Protein AF-A0A524PFB7-F1 (afdb_monomer)

Structure (mmCIF, N/CA/C/O backbone):
data_AF-A0A524PFB7-F1
#
_entry.id   AF-A0A524PFB7-F1
#
loop_
_atom_site.group_PDB
_atom_site.id
_atom_site.type_symbol
_atom_site.label_atom_id
_atom_site.label_alt_id
_atom_site.label_comp_id
_atom_site.label_asym_id
_atom_site.label_entity_id
_atom_site.label_seq_id
_atom_site.pdbx_PDB_ins_code
_atom_site.Cartn_x
_atom_site.Cartn_y
_atom_site.Cartn_z
_atom_site.occupancy
_atom_site.B_iso_or_equiv
_atom_site.auth_seq_id
_atom_site.auth_comp_id
_atom_site.auth_asym_id
_atom_site.auth_atom_id
_atom_site.pdbx_PDB_model_num
ATOM 1 N N . MET A 1 1 ? 23.281 12.088 -17.565 1.00 63.12 1 MET A N 1
ATOM 2 C CA . MET A 1 1 ? 21.825 12.000 -17.781 1.00 63.12 1 MET A CA 1
ATOM 3 C C . MET A 1 1 ? 21.589 10.644 -18.415 1.00 63.12 1 MET A C 1
ATOM 5 O O . MET A 1 1 ? 22.369 10.310 -19.300 1.00 63.12 1 MET A O 1
ATOM 9 N N . LEU A 1 2 ? 20.655 9.833 -17.912 1.00 71.44 2 LEU A N 1
ATOM 10 C CA . LEU A 1 2 ? 20.223 8.659 -18.680 1.00 71.44 2 LEU A CA 1
ATOM 11 C C . LEU A 1 2 ? 19.636 9.182 -19.992 1.00 71.44 2 LEU A C 1
ATOM 13 O O . LEU A 1 2 ? 19.012 10.243 -19.974 1.00 71.44 2 LEU A O 1
ATOM 17 N N . ASP A 1 3 ? 19.908 8.507 -21.103 1.00 89.25 3 ASP A N 1
ATOM 18 C CA . ASP A 1 3 ? 19.241 8.854 -22.350 1.00 89.25 3 ASP A CA 1
ATOM 19 C C . ASP A 1 3 ? 17.746 8.485 -22.239 1.00 89.25 3 ASP A C 1
ATOM 21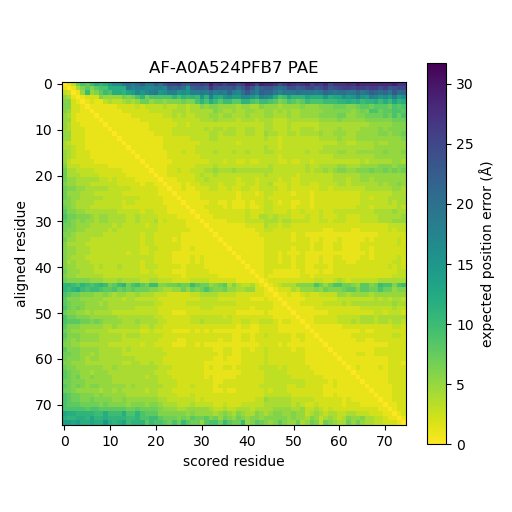 O O . ASP A 1 3 ? 17.381 7.552 -21.509 1.00 89.25 3 ASP A O 1
ATOM 25 N N . ASP A 1 4 ? 16.883 9.270 -22.881 1.00 89.81 4 ASP A N 1
ATOM 26 C CA . ASP A 1 4 ? 15.431 9.114 -22.757 1.00 89.81 4 ASP A CA 1
ATOM 27 C C . ASP A 1 4 ? 14.948 7.765 -23.327 1.00 89.81 4 ASP A C 1
ATOM 29 O O . ASP A 1 4 ? 14.034 7.157 -22.758 1.00 89.81 4 ASP A O 1
ATOM 33 N N . ASP A 1 5 ? 15.62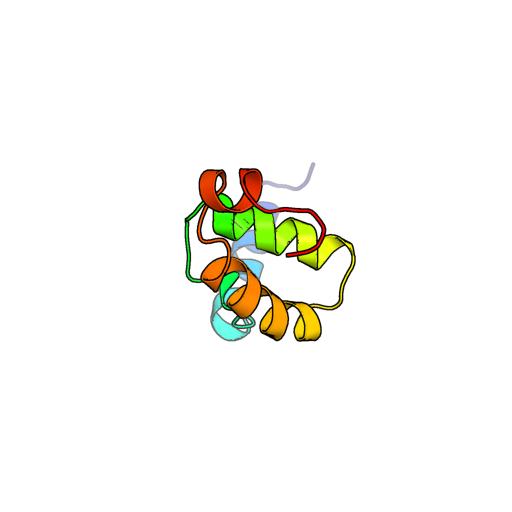3 7.239 -24.356 1.00 92.88 5 ASP A N 1
ATOM 34 C CA . ASP A 1 5 ? 15.323 5.939 -24.966 1.00 92.88 5 ASP A CA 1
ATOM 35 C C . ASP A 1 5 ? 15.661 4.794 -23.996 1.00 92.88 5 ASP A C 1
ATOM 37 O O . ASP A 1 5 ? 14.881 3.853 -23.826 1.00 92.88 5 ASP A O 1
ATOM 41 N N . ALA A 1 6 ? 16.785 4.883 -23.280 1.00 95.00 6 ALA A N 1
ATOM 42 C CA . ALA A 1 6 ? 17.155 3.923 -22.244 1.00 95.00 6 ALA A CA 1
ATOM 43 C C . ALA A 1 6 ? 16.174 3.945 -21.064 1.00 95.00 6 ALA A C 1
ATOM 45 O O . ALA A 1 6 ? 15.846 2.886 -20.518 1.00 95.00 6 ALA A O 1
ATOM 46 N N . ALA A 1 7 ? 15.681 5.122 -20.666 1.00 95.88 7 ALA A N 1
ATOM 47 C CA . ALA A 1 7 ? 14.680 5.238 -19.606 1.00 95.88 7 ALA A CA 1
ATOM 48 C C . ALA A 1 7 ? 13.318 4.656 -20.030 1.00 95.88 7 ALA A C 1
ATOM 50 O O . ALA A 1 7 ? 12.642 4.002 -19.228 1.00 95.88 7 ALA A O 1
ATOM 51 N N . GLU A 1 8 ? 12.902 4.867 -21.280 1.00 96.62 8 GLU A N 1
ATOM 52 C CA . GLU A 1 8 ? 11.687 4.269 -21.835 1.00 96.62 8 GLU A CA 1
ATOM 53 C C . GLU A 1 8 ? 11.799 2.746 -21.955 1.00 96.62 8 GLU A C 1
ATOM 55 O O . GLU A 1 8 ? 10.930 2.028 -21.449 1.00 96.62 8 GLU A O 1
ATOM 60 N N . TYR A 1 9 ? 12.911 2.250 -22.499 1.00 96.94 9 TYR A N 1
ATOM 61 C CA . TYR A 1 9 ? 13.201 0.821 -22.569 1.00 96.94 9 TYR A CA 1
ATOM 62 C C . TYR A 1 9 ? 13.156 0.164 -21.183 1.00 96.94 9 TYR A C 1
ATOM 64 O O . TYR A 1 9 ? 12.482 -0.852 -20.988 1.00 96.94 9 TYR A O 1
ATOM 72 N N . PHE A 1 10 ? 13.815 0.765 -20.186 1.00 96.88 10 PHE A N 1
ATOM 73 C CA . PHE A 1 10 ? 13.841 0.223 -18.829 1.00 96.88 10 PHE A CA 1
ATOM 74 C C . PHE A 1 10 ? 12.447 0.169 -18.191 1.00 96.88 10 PHE A C 1
ATOM 76 O O . PHE A 1 10 ? 12.093 -0.848 -17.589 1.00 96.88 10 PHE A O 1
ATOM 83 N N . ARG A 1 11 ? 11.622 1.215 -18.355 1.00 97.25 11 ARG A N 1
ATOM 84 C CA . ARG A 1 11 ? 10.225 1.201 -17.881 1.00 97.25 11 ARG A CA 1
ATOM 85 C C . ARG A 1 11 ? 9.433 0.054 -18.505 1.00 97.25 11 ARG A C 1
ATOM 87 O O . ARG A 1 11 ? 8.745 -0.658 -17.775 1.00 97.25 11 ARG A O 1
ATOM 94 N N . GLY A 1 12 ? 9.582 -0.168 -19.813 1.00 98.12 12 GLY A N 1
ATOM 95 C CA . GLY A 1 12 ? 8.948 -1.287 -20.514 1.00 98.12 12 GLY A CA 1
ATOM 96 C C . GLY A 1 12 ? 9.331 -2.647 -19.922 1.00 98.12 12 GLY A C 1
ATOM 97 O O . GLY A 1 12 ? 8.458 -3.462 -19.623 1.00 98.12 12 GLY A O 1
ATOM 98 N N . VAL A 1 13 ? 10.625 -2.865 -19.662 1.00 98.19 13 VAL A N 1
ATOM 99 C CA . VAL A 1 13 ? 11.129 -4.097 -19.028 1.00 98.19 13 VAL A CA 1
ATOM 100 C C . VAL A 1 13 ? 10.548 -4.291 -17.624 1.00 98.19 13 VAL A C 1
ATOM 102 O O . VAL A 1 13 ? 10.113 -5.392 -17.280 1.00 98.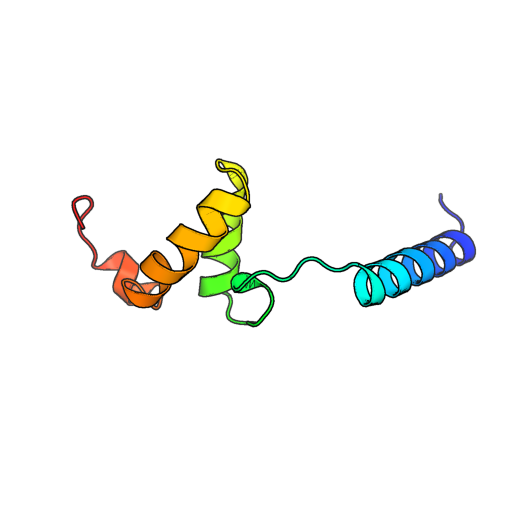19 13 VAL A O 1
ATOM 105 N N . VAL A 1 14 ? 10.512 -3.233 -16.806 1.00 98.19 14 VAL A N 1
ATOM 106 C CA . VAL A 1 14 ? 9.970 -3.297 -15.440 1.00 98.19 14 VAL A CA 1
ATOM 107 C C . VAL A 1 14 ? 8.476 -3.624 -15.449 1.00 98.19 14 VAL A C 1
ATOM 109 O O . VAL A 1 14 ? 8.049 -4.485 -14.677 1.00 98.19 14 VAL A O 1
ATOM 112 N N . TYR A 1 15 ? 7.689 -2.989 -16.323 1.00 98.25 15 TYR A N 1
ATOM 113 C CA . TYR A 1 15 ? 6.249 -3.244 -16.422 1.00 98.25 15 TYR A CA 1
ATOM 114 C C . TYR A 1 15 ? 5.937 -4.656 -16.917 1.00 98.25 15 TYR A C 1
ATOM 116 O O . TYR A 1 15 ? 5.155 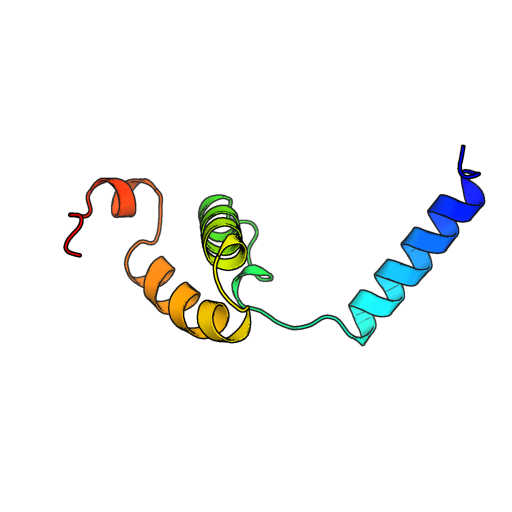-5.349 -16.269 1.00 98.25 15 TYR A O 1
ATOM 124 N N . ALA A 1 16 ? 6.608 -5.128 -17.972 1.00 98.31 16 ALA A N 1
ATOM 125 C CA . ALA A 1 16 ? 6.427 -6.493 -18.469 1.00 98.31 16 ALA A CA 1
ATOM 126 C C . ALA A 1 16 ? 6.781 -7.546 -17.401 1.00 98.31 16 ALA A C 1
ATOM 128 O O . ALA A 1 16 ? 6.090 -8.551 -17.237 1.00 98.31 16 ALA A O 1
ATOM 129 N N . ASN A 1 17 ? 7.839 -7.306 -16.620 1.00 98.38 17 ASN A N 1
ATOM 130 C CA . ASN A 1 17 ? 8.194 -8.187 -15.512 1.00 98.38 17 ASN A CA 1
ATOM 131 C C . ASN A 1 17 ? 7.163 -8.142 -14.369 1.00 98.38 17 ASN A C 1
ATOM 133 O O . ASN A 1 17 ? 6.854 -9.182 -13.789 1.00 98.38 17 ASN A O 1
ATOM 137 N N . TYR A 1 18 ? 6.630 -6.963 -14.032 1.00 97.38 18 TYR A N 1
ATOM 138 C CA . TYR A 1 18 ? 5.593 -6.835 -13.006 1.00 97.38 18 TYR A CA 1
ATOM 139 C C . TYR A 1 18 ? 4.298 -7.547 -13.408 1.00 97.38 18 TYR A C 1
ATOM 141 O O . TYR A 1 18 ? 3.696 -8.211 -12.573 1.00 97.38 18 TYR A O 1
ATOM 149 N N . GLU A 1 19 ? 3.906 -7.474 -14.678 1.00 96.88 19 GLU A N 1
ATOM 150 C CA . GLU A 1 19 ? 2.741 -8.194 -15.198 1.00 96.88 19 GLU A CA 1
ATOM 151 C C . GLU A 1 19 ? 2.892 -9.717 -15.041 1.00 96.88 19 GLU A C 1
ATOM 153 O O . GLU A 1 19 ? 1.962 -10.397 -14.616 1.00 96.88 19 GLU A O 1
ATOM 158 N N . GLN A 1 20 ? 4.085 -10.259 -15.305 1.00 97.31 20 GLN A N 1
ATOM 159 C CA . GLN A 1 20 ? 4.334 -11.705 -15.243 1.00 97.31 20 GLN A CA 1
ATOM 160 C C . GLN A 1 20 ? 4.626 -12.236 -13.833 1.00 97.31 20 GLN A C 1
ATOM 162 O O . GLN A 1 20 ? 4.381 -13.408 -13.549 1.00 97.31 20 GLN A O 1
ATOM 167 N N . ARG A 1 21 ? 5.241 -11.420 -12.967 1.00 97.44 21 ARG A N 1
ATOM 168 C CA . ARG A 1 21 ? 5.820 -11.863 -11.680 1.00 97.44 21 ARG A CA 1
ATOM 169 C C . ARG A 1 21 ? 5.396 -11.014 -10.486 1.00 97.44 21 ARG A C 1
ATOM 171 O O . ARG A 1 21 ? 5.968 -11.142 -9.399 1.00 97.44 21 ARG A O 1
ATOM 178 N N . GLY A 1 22 ? 4.439 -10.113 -10.677 1.00 95.12 22 GLY A N 1
ATOM 179 C CA . GLY A 1 22 ? 3.910 -9.252 -9.632 1.00 95.12 22 GLY A CA 1
ATOM 180 C C . GLY A 1 22 ? 3.402 -10.078 -8.457 1.00 95.12 22 GLY A C 1
ATOM 181 O O . GLY A 1 22 ? 2.618 -11.007 -8.617 1.00 95.12 22 GLY A O 1
ATOM 182 N N . ARG A 1 23 ? 3.871 -9.748 -7.251 1.00 94.81 23 ARG A N 1
ATOM 183 C CA . ARG A 1 23 ? 3.339 -10.352 -6.027 1.00 94.81 23 ARG A CA 1
ATOM 184 C C . ARG A 1 23 ? 1.961 -9.785 -5.729 1.00 94.81 23 ARG A C 1
ATOM 186 O O . ARG A 1 23 ? 1.767 -8.571 -5.818 1.00 94.81 23 ARG A O 1
ATOM 193 N N . ASP A 1 24 ? 1.055 -10.654 -5.327 1.00 94.31 24 ASP A N 1
ATOM 194 C CA . ASP A 1 24 ? -0.299 -10.258 -5.001 1.00 94.31 24 ASP A CA 1
ATOM 195 C C . ASP A 1 24 ? -0.440 -9.921 -3.508 1.00 94.31 24 ASP A C 1
ATOM 197 O O . ASP A 1 24 ? -0.034 -10.710 -2.654 1.00 94.31 24 ASP A O 1
ATOM 201 N N . PHE A 1 25 ? -0.966 -8.735 -3.193 1.00 95.94 25 PHE A N 1
ATOM 202 C CA . PHE A 1 25 ? -1.181 -8.266 -1.820 1.00 95.94 25 PHE A CA 1
ATOM 203 C C . PHE A 1 25 ? -2.476 -7.451 -1.729 1.00 95.94 25 PHE A C 1
ATOM 205 O O . PHE A 1 25 ? -2.764 -6.684 -2.647 1.00 95.94 25 PHE A O 1
ATOM 212 N N . PRO A 1 26 ? -3.220 -7.525 -0.610 1.00 94.50 26 PRO A N 1
ATOM 213 C CA . PRO A 1 26 ? -4.552 -6.923 -0.504 1.00 94.50 26 PRO A CA 1
ATOM 214 C C . PRO A 1 26 ? -4.559 -5.403 -0.733 1.00 94.50 26 PRO A C 1
ATOM 216 O O . PRO A 1 26 ? -5.437 -4.886 -1.416 1.00 94.50 26 PRO A O 1
ATOM 219 N N . TRP A 1 27 ? -3.540 -4.681 -0.260 1.00 95.81 27 TRP A N 1
ATOM 220 C CA . TRP A 1 27 ? -3.409 -3.232 -0.470 1.00 95.81 27 TRP A CA 1
ATOM 221 C C . TRP A 1 27 ? -3.077 -2.819 -1.914 1.00 95.81 27 TRP A C 1
ATOM 223 O O . TRP A 1 27 ? -3.084 -1.632 -2.216 1.00 95.81 27 TRP A O 1
ATOM 233 N N . ARG A 1 28 ? -2.795 -3.762 -2.827 1.00 95.88 28 ARG A N 1
ATOM 234 C CA . ARG A 1 28 ? -2.617 -3.472 -4.264 1.00 95.88 28 ARG A CA 1
ATOM 235 C C . ARG A 1 28 ? -3.934 -3.442 -5.041 1.00 95.88 28 ARG A C 1
ATOM 237 O O . ARG A 1 28 ? -3.940 -2.987 -6.179 1.00 95.88 28 ARG A O 1
ATOM 244 N N . HIS A 1 29 ? -5.033 -3.891 -4.432 1.00 95.38 29 HIS A N 1
ATOM 245 C CA . HIS A 1 29 ? -6.362 -3.976 -5.056 1.00 95.38 29 HIS A CA 1
ATOM 246 C C . HIS A 1 29 ? -7.285 -2.817 -4.684 1.00 95.38 29 HIS A C 1
ATOM 248 O O . HIS A 1 29 ? -8.505 -2.929 -4.770 1.00 95.38 29 HIS A O 1
ATOM 254 N N . THR A 1 30 ? -6.721 -1.699 -4.239 1.00 95.25 30 THR A N 1
ATOM 255 C CA . THR A 1 30 ? -7.480 -0.516 -3.835 1.00 95.25 30 THR A CA 1
ATOM 256 C C . THR A 1 30 ? -6.768 0.752 -4.278 1.00 95.25 30 THR A C 1
ATOM 258 O O . THR A 1 30 ? -5.543 0.801 -4.361 1.00 95.25 30 THR A O 1
ATOM 261 N N . THR A 1 31 ? -7.551 1.787 -4.566 1.00 96.56 31 THR A N 1
ATOM 262 C CA . THR A 1 31 ? -7.070 3.151 -4.818 1.00 96.56 31 THR A CA 1
ATOM 263 C C . THR A 1 31 ? -7.432 4.097 -3.673 1.00 96.56 31 THR A C 1
ATOM 265 O O . THR A 1 31 ? -7.301 5.311 -3.817 1.00 96.56 31 THR A O 1
ATOM 268 N N . ASP A 1 32 ? -7.934 3.567 -2.553 1.00 97.50 32 ASP A N 1
ATOM 269 C CA . ASP A 1 32 ? -8.283 4.362 -1.381 1.00 97.50 32 ASP A CA 1
ATOM 270 C C . ASP A 1 32 ? -6.999 4.905 -0.707 1.00 97.50 32 ASP A C 1
ATOM 272 O O . ASP A 1 32 ? -6.119 4.118 -0.317 1.00 97.50 32 ASP A O 1
ATOM 276 N N . PRO A 1 33 ? -6.862 6.239 -0.548 1.00 97.75 33 PRO A N 1
ATOM 277 C CA . PRO A 1 33 ? -5.707 6.849 0.107 1.00 97.75 33 PRO A CA 1
ATOM 278 C C . PRO A 1 33 ? -5.493 6.391 1.556 1.00 97.75 33 PRO A C 1
ATOM 280 O O . PRO A 1 33 ? -4.345 6.272 1.983 1.00 97.75 33 PRO A O 1
ATOM 283 N N . TYR A 1 34 ? -6.562 6.116 2.312 1.00 97.94 34 TYR A N 1
ATOM 284 C CA . TYR A 1 34 ? -6.475 5.599 3.680 1.00 97.94 34 TYR A CA 1
ATOM 285 C C . TYR A 1 34 ? -5.824 4.217 3.690 1.00 97.94 34 TYR A C 1
ATOM 287 O O . TYR A 1 34 ? -4.827 3.994 4.377 1.00 97.94 34 TYR A O 1
ATOM 295 N N . HIS A 1 35 ? -6.340 3.312 2.860 1.00 97.81 35 HIS A N 1
ATOM 296 C CA . HIS A 1 35 ? -5.819 1.956 2.733 1.00 97.81 35 HIS A CA 1
ATOM 297 C C . HIS A 1 35 ? -4.356 1.942 2.278 1.00 97.81 35 HIS A C 1
ATOM 299 O O . HIS A 1 35 ? -3.561 1.174 2.821 1.00 97.81 35 HIS A O 1
ATOM 305 N N . THR A 1 36 ? -4.004 2.809 1.322 1.00 97.06 36 THR A N 1
ATOM 306 C CA . THR A 1 36 ? -2.627 2.963 0.829 1.00 97.06 36 THR A CA 1
ATOM 307 C C . THR A 1 36 ? -1.706 3.445 1.950 1.00 97.06 36 THR A C 1
ATOM 309 O O . THR A 1 36 ? -0.663 2.847 2.205 1.00 97.06 36 THR A O 1
ATOM 312 N N . LEU A 1 37 ? -2.108 4.487 2.685 1.00 97.62 37 LEU A N 1
ATOM 313 C CA . LEU A 1 37 ? -1.309 5.028 3.783 1.00 97.62 37 LEU A CA 1
ATOM 314 C C . LEU A 1 37 ? -1.088 3.997 4.897 1.00 97.62 37 LEU A C 1
ATOM 316 O O . LEU A 1 37 ? 0.035 3.850 5.380 1.00 97.62 37 LEU A O 1
ATOM 320 N N . VAL A 1 38 ? -2.138 3.272 5.293 1.00 97.19 38 VAL A N 1
ATOM 321 C CA . VAL A 1 38 ? -2.045 2.226 6.321 1.00 97.19 38 VAL A CA 1
ATOM 322 C C . VAL A 1 38 ? -1.064 1.136 5.894 1.00 97.19 38 VAL A C 1
ATOM 324 O O . VAL A 1 38 ? -0.201 0.758 6.690 1.00 97.19 38 VAL A O 1
ATOM 327 N N . SER A 1 39 ? -1.136 0.659 4.643 1.00 97.12 39 SER A N 1
ATOM 328 C CA . SER A 1 39 ? -0.193 -0.356 4.167 1.00 97.12 39 SER A CA 1
ATOM 329 C C . SER A 1 39 ? 1.250 0.140 4.182 1.00 97.12 39 SER A C 1
ATOM 331 O O . SER A 1 39 ? 2.126 -0.577 4.660 1.00 97.12 39 SER A O 1
ATOM 333 N N . GLU A 1 40 ? 1.502 1.374 3.739 1.00 97.12 40 GLU A N 1
ATOM 334 C CA . GLU A 1 40 ? 2.854 1.943 3.724 1.00 97.12 40 GLU A CA 1
ATOM 335 C C . GLU A 1 40 ? 3.420 2.093 5.143 1.00 97.12 40 GLU A C 1
ATOM 337 O O . GLU A 1 40 ? 4.551 1.682 5.405 1.00 97.12 40 GLU A O 1
ATOM 342 N N . MET A 1 41 ? 2.621 2.596 6.092 1.00 96.81 41 MET A N 1
ATOM 343 C CA . MET A 1 41 ? 3.042 2.743 7.492 1.00 96.81 41 MET A CA 1
ATOM 344 C C . MET A 1 41 ? 3.403 1.397 8.134 1.00 96.81 41 MET A C 1
ATOM 346 O O . MET A 1 41 ? 4.412 1.294 8.833 1.00 96.81 41 MET A O 1
ATOM 350 N N . MET A 1 42 ? 2.628 0.341 7.869 1.00 96.44 42 MET A N 1
ATOM 351 C CA . MET A 1 42 ? 2.935 -1.001 8.377 1.00 96.44 42 MET A CA 1
ATOM 352 C C . MET A 1 42 ? 4.196 -1.600 7.733 1.00 96.44 42 MET A C 1
ATOM 354 O O . MET A 1 42 ? 4.996 -2.250 8.416 1.00 96.44 42 MET A O 1
ATOM 358 N N . LEU A 1 43 ? 4.390 -1.383 6.427 1.00 97.44 43 LEU A N 1
ATOM 359 C CA . LEU A 1 43 ? 5.507 -1.940 5.655 1.00 97.44 43 LEU A CA 1
ATOM 360 C C 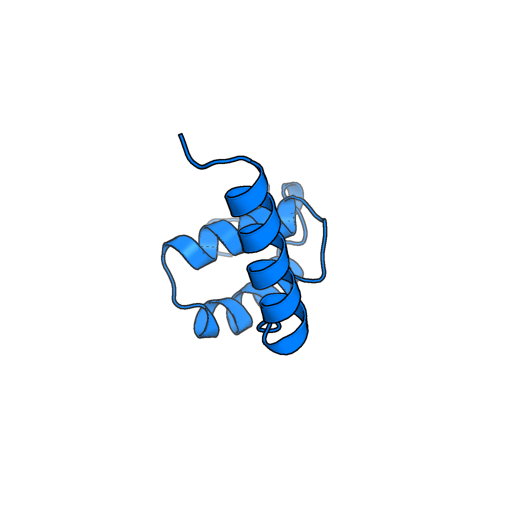. LEU A 1 43 ? 6.861 -1.296 5.981 1.00 97.44 43 LEU A C 1
ATOM 362 O O . LEU A 1 43 ? 7.890 -1.935 5.766 1.00 97.44 43 LEU A O 1
ATOM 366 N N . GLN A 1 44 ? 6.888 -0.083 6.541 1.00 97.06 44 GLN A N 1
ATOM 367 C CA . GLN A 1 44 ? 8.134 0.574 6.957 1.00 97.06 44 GLN A CA 1
ATOM 368 C C . GLN A 1 44 ? 8.864 -0.166 8.090 1.00 97.06 44 GLN A C 1
ATOM 370 O O . GLN A 1 44 ? 10.093 -0.156 8.131 1.00 97.06 44 GLN A O 1
ATOM 375 N N . GLN A 1 45 ? 8.131 -0.803 9.012 1.00 88.06 45 GLN A N 1
ATOM 376 C CA . GLN A 1 45 ? 8.711 -1.412 10.221 1.00 88.06 45 GLN A CA 1
ATOM 377 C C . GLN A 1 45 ? 8.624 -2.946 10.244 1.00 88.06 45 GLN A C 1
ATOM 379 O O . GLN A 1 45 ? 9.278 -3.587 11.067 1.00 88.06 45 GLN A O 1
ATOM 384 N N . THR A 1 46 ? 7.819 -3.557 9.365 1.00 93.62 46 THR A N 1
ATOM 385 C CA . THR A 1 46 ? 7.463 -4.981 9.456 1.00 93.62 46 THR A CA 1
ATOM 386 C C . THR A 1 46 ? 7.592 -5.713 8.118 1.00 93.62 46 THR A C 1
ATOM 388 O O . THR A 1 46 ? 7.366 -5.162 7.046 1.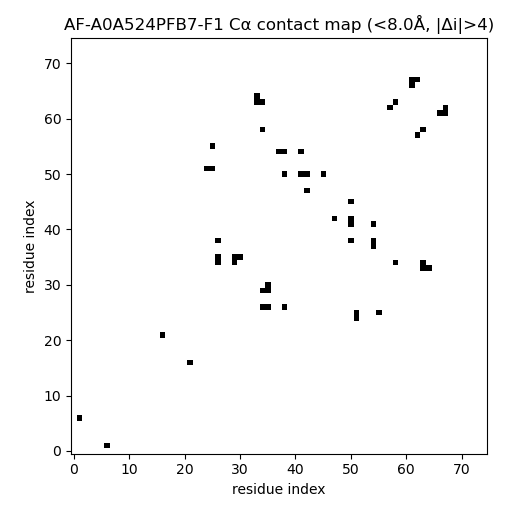00 93.62 46 THR A O 1
ATOM 391 N N . GLN A 1 47 ? 7.919 -7.009 8.174 1.00 94.81 47 GLN A N 1
ATOM 392 C CA . GLN A 1 47 ? 7.986 -7.878 6.995 1.00 94.81 47 GLN A CA 1
ATOM 393 C C . GLN A 1 47 ? 6.621 -8.031 6.307 1.00 94.81 47 GLN A C 1
ATOM 395 O O . GLN A 1 47 ? 5.602 -8.249 6.964 1.00 94.81 47 GLN A O 1
ATOM 400 N N . THR A 1 48 ? 6.622 -8.036 4.972 1.00 95.44 48 THR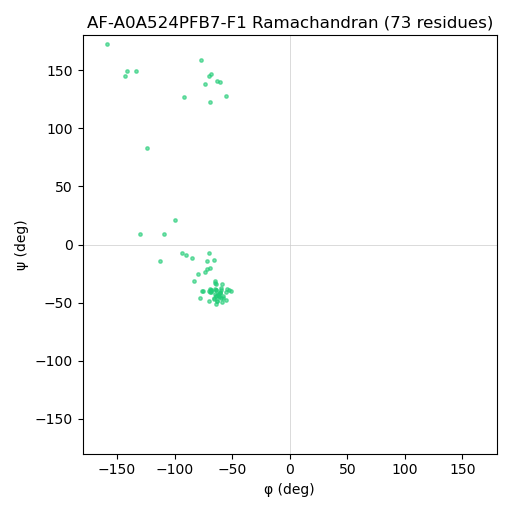 A N 1
ATOM 401 C CA . THR A 1 48 ? 5.411 -8.065 4.133 1.00 95.44 48 THR A CA 1
ATOM 402 C C . THR A 1 48 ? 4.443 -9.203 4.468 1.00 95.44 48 THR A C 1
ATOM 404 O O . THR A 1 48 ? 3.238 -8.987 4.488 1.00 95.44 48 THR A O 1
ATOM 407 N N . SER A 1 49 ? 4.945 -10.404 4.777 1.00 93.69 49 SER A N 1
ATOM 408 C CA . SER A 1 49 ? 4.106 -11.562 5.125 1.00 93.69 49 SER A CA 1
ATOM 409 C C . SER A 1 49 ? 3.314 -11.368 6.419 1.00 93.69 49 SER A C 1
ATOM 411 O O . SER A 1 49 ? 2.192 -11.849 6.532 1.00 93.69 49 SER A O 1
ATOM 413 N N . ARG A 1 50 ? 3.868 -10.637 7.393 1.00 94.38 50 ARG A N 1
ATOM 414 C CA . ARG A 1 50 ? 3.160 -10.296 8.635 1.00 94.38 50 ARG A CA 1
ATOM 415 C C . ARG A 1 50 ? 2.125 -9.201 8.391 1.00 94.38 50 ARG A C 1
ATOM 417 O O . ARG A 1 50 ? 1.021 -9.289 8.923 1.00 94.38 50 ARG A O 1
ATOM 424 N N . VAL A 1 51 ? 2.468 -8.213 7.562 1.00 96.44 51 VAL A N 1
ATOM 425 C CA . VAL A 1 51 ? 1.545 -7.136 7.177 1.00 96.44 51 VAL A CA 1
ATOM 426 C C . VAL A 1 51 ? 0.353 -7.689 6.398 1.00 96.44 51 VAL A C 1
ATOM 428 O O . VAL A 1 51 ? -0.763 -7.281 6.680 1.00 96.44 51 VAL A O 1
ATOM 431 N N . ALA A 1 52 ? 0.547 -8.668 5.506 1.00 92.94 52 ALA A N 1
ATOM 432 C CA . ALA A 1 52 ? -0.542 -9.315 4.760 1.00 92.94 52 ALA A CA 1
ATOM 433 C C . ALA A 1 52 ? -1.683 -9.805 5.668 1.00 92.94 52 ALA A C 1
ATOM 435 O O . ALA A 1 52 ? -2.845 -9.596 5.341 1.00 92.94 52 ALA A O 1
ATOM 436 N N . ASN A 1 53 ? -1.348 -10.368 6.833 1.00 91.56 53 ASN A N 1
ATOM 437 C CA . ASN A 1 53 ? -2.343 -10.835 7.798 1.00 91.56 53 ASN A CA 1
ATOM 438 C C . ASN A 1 53 ? -2.957 -9.679 8.608 1.00 91.56 53 ASN A C 1
ATOM 440 O O . ASN A 1 53 ? -4.169 -9.614 8.775 1.00 91.56 53 ASN A O 1
ATOM 444 N N . LYS A 1 54 ? -2.129 -8.754 9.118 1.00 95.75 54 LYS A N 1
ATOM 445 C CA . LYS A 1 54 ? -2.590 -7.693 10.035 1.00 95.75 54 LYS A CA 1
ATOM 446 C C . LYS A 1 54 ? -3.262 -6.509 9.362 1.00 95.75 54 LYS A C 1
ATOM 448 O O . LYS A 1 54 ? -4.089 -5.856 9.987 1.00 95.75 54 LYS A O 1
ATOM 453 N N . TYR A 1 55 ? -2.942 -6.256 8.102 1.00 96.94 55 TYR A N 1
ATOM 454 C CA . TYR A 1 55 ? -3.563 -5.201 7.321 1.00 96.94 55 TYR A CA 1
ATOM 455 C C . TYR A 1 55 ? -5.076 -5.393 7.228 1.00 96.94 55 TYR A C 1
ATOM 457 O O . TYR A 1 55 ? -5.815 -4.459 7.517 1.00 96.94 55 TYR A O 1
ATOM 465 N N . GLN A 1 56 ? -5.526 -6.602 6.873 1.00 94.88 56 GLN A N 1
ATOM 466 C CA . GLN A 1 56 ? -6.947 -6.874 6.684 1.00 94.88 56 GLN A CA 1
ATOM 467 C C . GLN A 1 56 ? -7.730 -6.690 7.992 1.00 94.88 56 GLN A C 1
ATOM 469 O O . GLN A 1 56 ? -8.697 -5.936 8.011 1.00 94.88 56 GLN A O 1
ATOM 474 N N . GLU A 1 57 ? -7.250 -7.271 9.097 1.00 96.19 57 GLU A N 1
ATOM 475 C CA . GLU A 1 57 ? -7.849 -7.079 10.428 1.00 96.19 57 GLU A CA 1
ATOM 476 C C . GLU A 1 57 ? -7.940 -5.587 10.809 1.00 96.19 57 GLU A C 1
ATOM 478 O O . GLU A 1 57 ? -8.933 -5.136 11.381 1.00 96.19 57 GLU A O 1
ATOM 483 N N . PHE A 1 58 ? -6.902 -4.808 10.490 1.00 96.94 58 PHE A N 1
ATOM 484 C CA . PHE A 1 58 ? -6.833 -3.394 10.846 1.00 96.94 58 PHE A CA 1
ATOM 485 C C . PHE A 1 58 ? -7.830 -2.545 10.058 1.00 96.94 58 PHE A C 1
ATOM 487 O O . PHE A 1 58 ? -8.550 -1.760 10.665 1.00 96.94 58 PHE A O 1
ATOM 494 N N . VAL A 1 59 ? -7.893 -2.698 8.731 1.00 96.81 59 VAL A N 1
ATOM 495 C CA . VAL A 1 59 ? -8.810 -1.903 7.892 1.00 96.81 59 VAL A CA 1
ATOM 496 C C . VAL A 1 59 ? -10.266 -2.349 8.033 1.00 96.81 59 VAL A C 1
ATOM 498 O O . VAL A 1 59 ? -11.169 -1.553 7.813 1.00 96.81 59 VAL A O 1
ATOM 501 N N . GLU A 1 60 ? -10.520 -3.593 8.446 1.00 96.38 60 GLU A N 1
ATOM 502 C CA . GLU A 1 60 ? -11.864 -4.033 8.835 1.00 96.38 60 GLU A CA 1
ATOM 503 C C . GLU A 1 60 ? -12.311 -3.373 10.149 1.00 96.38 60 GLU A C 1
ATOM 505 O O . GLU A 1 60 ? -13.460 -2.945 10.266 1.00 96.38 60 GLU A O 1
ATOM 510 N N . ARG A 1 61 ? -11.407 -3.247 11.132 1.00 97.50 61 ARG A N 1
ATOM 511 C CA . ARG A 1 61 ? -11.712 -2.613 12.425 1.00 97.50 61 ARG A CA 1
ATOM 512 C C . ARG A 1 61 ? -11.772 -1.088 12.348 1.00 97.50 61 ARG A C 1
ATOM 514 O O . ARG A 1 61 ? -12.627 -0.472 12.983 1.00 97.50 61 ARG A O 1
ATOM 521 N N . PHE A 1 62 ? -10.870 -0.487 11.584 1.00 98.12 62 PHE A N 1
ATOM 522 C CA . PHE A 1 62 ? -10.752 0.951 11.389 1.00 98.12 62 PHE A CA 1
ATOM 523 C C . PHE A 1 62 ? -10.837 1.242 9.885 1.00 98.12 62 PHE A C 1
ATOM 525 O O . PHE A 1 62 ? -9.812 1.350 9.224 1.00 98.12 62 PHE A O 1
ATOM 532 N N . PRO A 1 63 ? -12.042 1.337 9.299 1.00 97.50 63 PRO A N 1
ATOM 533 C CA . PRO A 1 63 ? -12.206 1.461 7.847 1.00 97.50 63 PRO A CA 1
ATOM 534 C C . PRO A 1 63 ? -11.794 2.816 7.262 1.00 97.50 63 PRO A C 1
ATOM 536 O O . PRO A 1 63 ? -11.701 2.956 6.047 1.00 97.50 63 PRO A O 1
ATOM 539 N N . ASN A 1 64 ? -11.599 3.846 8.087 1.00 98.06 64 ASN A N 1
ATOM 540 C CA . ASN A 1 64 ? -11.224 5.182 7.622 1.00 98.06 64 ASN A CA 1
ATOM 541 C C . ASN A 1 64 ? -10.559 6.027 8.719 1.00 98.06 64 ASN A C 1
ATOM 543 O O . ASN A 1 64 ? -10.553 5.672 9.902 1.00 98.06 64 ASN A O 1
ATOM 547 N N . PHE A 1 65 ? -10.051 7.200 8.332 1.00 97.94 65 PHE A N 1
ATOM 548 C CA . PHE A 1 65 ? -9.407 8.148 9.245 1.00 97.94 65 PHE A CA 1
ATOM 549 C C . PHE A 1 65 ? -10.276 8.544 10.445 1.00 97.94 65 PHE A C 1
ATOM 551 O O . PHE A 1 65 ? -9.753 8.682 11.546 1.00 97.94 65 PHE A O 1
ATOM 558 N N . GLU A 1 66 ? -11.585 8.721 10.255 1.00 98.12 66 GLU A N 1
ATOM 559 C CA . GLU A 1 66 ? -12.507 9.116 11.325 1.00 98.12 66 GLU A CA 1
ATOM 560 C C . GLU A 1 66 ? -12.717 7.990 12.346 1.00 98.12 66 GLU A C 1
ATOM 562 O O . GLU A 1 66 ? -12.745 8.237 13.549 1.00 98.12 66 GLU A O 1
ATOM 567 N N . SER A 1 67 ? -12.823 6.742 11.885 1.00 97.94 67 SER A N 1
ATOM 568 C CA . SER A 1 67 ? -12.922 5.578 12.771 1.00 97.94 67 SER A CA 1
ATOM 569 C C . SER A 1 67 ? -11.648 5.382 13.593 1.00 97.94 67 SER A C 1
ATOM 571 O O . SER A 1 67 ? -11.728 5.164 14.799 1.00 97.94 67 SER A O 1
ATOM 573 N N . LEU A 1 68 ? -10.478 5.546 12.965 1.00 97.75 68 LEU A N 1
ATOM 574 C CA . LEU A 1 68 ? -9.191 5.415 13.639 1.00 97.75 68 LEU A CA 1
ATOM 575 C C . LEU A 1 68 ? -8.954 6.560 14.630 1.00 97.75 68 LEU A C 1
ATOM 577 O O . LEU A 1 68 ? -8.434 6.330 15.715 1.00 97.75 68 LEU A O 1
ATOM 581 N N . SER A 1 69 ? -9.357 7.790 14.298 1.00 97.50 69 SER A N 1
ATOM 582 C CA . SER A 1 69 ? -9.156 8.947 15.183 1.00 97.50 69 SER A CA 1
ATOM 583 C C . SER A 1 69 ? -10.007 8.904 16.454 1.00 97.50 69 SER A C 1
ATOM 585 O O . SER A 1 69 ? -9.680 9.573 17.432 1.00 97.50 69 SER A O 1
ATOM 587 N N . ARG A 1 70 ? -11.090 8.118 16.449 1.00 97.94 70 ARG A N 1
ATOM 588 C CA . ARG A 1 70 ? -11.958 7.879 17.610 1.00 97.94 70 ARG A CA 1
ATOM 589 C C . ARG A 1 70 ? -11.533 6.677 18.452 1.00 97.94 70 ARG A C 1
ATOM 591 O O . ARG A 1 70 ? -12.101 6.485 19.525 1.00 97.94 70 ARG A O 1
ATOM 598 N N . ALA A 1 71 ? -10.577 5.881 17.978 1.00 97.50 71 ALA A N 1
ATOM 599 C CA . ALA A 1 71 ? -10.070 4.732 18.710 1.00 97.50 71 ALA A CA 1
ATOM 600 C C . ALA A 1 71 ? -9.250 5.178 19.928 1.00 97.50 71 ALA A C 1
ATOM 602 O O . ALA A 1 71 ? -8.531 6.180 19.905 1.00 97.50 71 ALA A O 1
ATOM 603 N N . SER A 1 72 ? -9.342 4.410 21.005 1.00 97.12 72 SER A N 1
ATOM 604 C CA . SER A 1 72 ? -8.411 4.498 22.119 1.00 97.12 72 SER A CA 1
ATOM 605 C C . SER A 1 72 ? -7.097 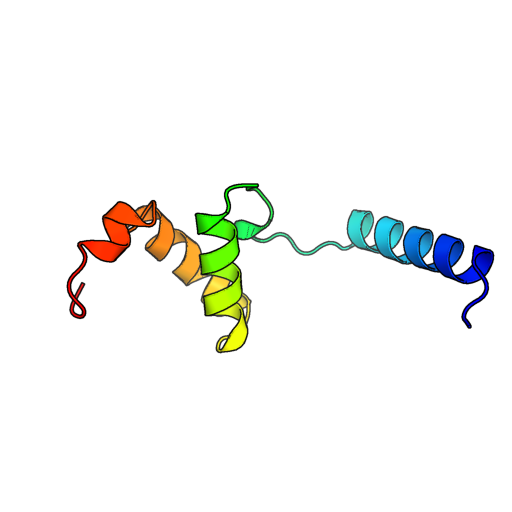3.800 21.762 1.00 97.12 72 SER A C 1
ATOM 607 O O . SER A 1 72 ? -7.050 2.913 20.919 1.00 97.12 72 SER A O 1
ATOM 609 N N . ALA A 1 73 ? -6.007 4.143 22.449 1.00 92.00 73 ALA A N 1
ATOM 610 C CA . ALA A 1 73 ? -4.732 3.446 22.252 1.00 92.00 73 ALA A CA 1
ATOM 611 C C . ALA A 1 73 ? -4.759 1.968 22.702 1.00 92.00 73 ALA A C 1
ATOM 613 O O . ALA A 1 73 ? -3.821 1.231 22.413 1.00 92.00 73 ALA A O 1
ATOM 614 N N . ALA A 1 74 ? -5.788 1.563 23.455 1.00 93.25 74 ALA A N 1
ATOM 615 C CA . ALA A 1 74 ? -5.978 0.193 23.923 1.00 93.25 74 ALA A CA 1
ATOM 616 C C . ALA A 1 74 ? -6.869 -0.643 22.990 1.00 93.25 74 ALA A C 1
ATOM 618 O O . ALA A 1 74 ? -7.015 -1.841 23.232 1.00 93.25 74 ALA A O 1
ATOM 619 N N . ASP A 1 75 ? -7.478 -0.018 21.976 1.00 86.62 75 ASP A N 1
ATOM 620 C CA . ASP A 1 75 ? -8.212 -0.731 20.935 1.00 86.62 75 ASP A CA 1
ATOM 621 C C . ASP A 1 75 ? -7.273 -1.599 20.093 1.00 86.62 75 ASP A C 1
ATOM 623 O O . ASP A 1 75 ? -7.610 -2.798 19.935 1.00 86.62 75 ASP A O 1
#

Foldseek 3Di:
DPPPVNVVVVVVVVVVCCVVPPDDAPLVPDPDPFLVVLLVVQVVPDDPVVCRVVSVVVCVQQVGPVSVVPDDPVD

Sequence (75 aa):
MLDDDAAEYFRGVVYANYEQRGRDFPWRHTTDPYHTLVSEMMLQQTQTSRVANKYQEFVERFPNFESLSRASAAD

Solvent-accessible surface area (backbone atoms only — not comparable to full-atom values): 4682 Å² total; per-residue (Å²): 129,83,54,69,67,60,55,51,52,50,50,50,53,52,51,57,46,42,75,77,65,55,82,88,55,79,66,75,78,58,88,50,68,61,57,46,49,53,49,52,63,48,53,76,82,44,60,66,77,60,42,64,61,50,49,56,60,46,44,71,74,34,74,40,71,70,55,49,70,70,51,59,99,86,111

pLDDT: mean 95.22, std 5.25, range [63.12, 98.38]

Secondary structure (DSSP, 8-state):
---HHHHHHHHHHHHHHHHHHPPP-GGGS---HHHHHHHHHHHHHS-HHHHHHHHHHHHHHS-SHHHHHT--TT-

Nearest PDB structures (foldseek):
  8dw7-assembly1_A  TM=9.554E-01  e=1.937E-04  Geobacillus stearothermophilus
  1vrl-assembly1_A  TM=9.368E-01  e=1.937E-04  Geobacillus stearothermophilus
  8dwe-assembly2_D  TM=9.144E-01  e=1.684E-04  Geobacillus stearothermophilus
  8dw7-assembly2_D  TM=9.542E-01  e=3.168E-04  Geobacillus stearothermophilus
  1rrs-assembly1_A  TM=9.336E-01  e=3.911E-04  Geobacillus stearothermophilus

Mean predicted aligned error: 3.89 Å

Radius of gyration: 17.09 Å; Cα contacts (8 Å, |Δi|>4): 28; chains: 1; bounding box: 35×24×49 Å

=== Feature glossary ===
Key to the feature types in this record:

— What the protein is —

Primary structure: the covalent order of the twenty standard amino acids along the backbone. Two proteins with the same sequence will (almost always) fold to the same structure; two with 30% identity often share a fold but not the details.

Database cross-references. InterPro integrates a dozen domain/family signature databases into unified entries with residue-range hits. GO terms attach function/process/location labels with evidence codes. CATH codes position the fold in a four-level structural taxonomy. Organism is the NCBI-taxonomy species name.

— Where its atoms are —

The mmCIF block holds the 3D Cartesian coordinates of each backbone atom (N, Cα, C, O) in ångströms. mmCIF is the PDB's canonical archive format — a tagged-loop text representation of the atomic model.

Six rendered views show the 3D structure from the faces of a cube — i.e. along ±x, ±y, ±z. Rendering representation is drawn randomly per protein from cartoon (secondary-structure ribbons), sticks (backbone bonds), or molecular surface; coloring is either N→C rainbow (blue at the N-terminus through red at the C-terminus) or one color per chain.

— Local backbone conformation —

DSSP 8-state secondary structure assigns each residue one of H (α-helix), G (3₁₀-helix), I (π-helix), E (extended β-strand), B (isolated β-bridge), T (hydrogen-bonded turn), S (bend), or '-' (coil). The assignment is computed from backbone hydrogen-bond geometry via the Kabsch–Sander algorithm.

P-SEA three-state annotation labels each residue as helix, strand, or coil based purely on the geometry of the Cα trace. It serves as a fallback when the full backbone (and thus DSSP) is unavailable.

The φ/ψ torsion pair specifies the backbone conformation at each residue. φ rotates about the N–Cα bond, ψ about the Cα–C bond. Steric clashes forbid most of the (φ, ψ) plane — the allowed regions (α-helix basin, β-sheet basin, left-handed helix) are the Ramachandran-allowed regions.

— Global shape and packing —

The geometric summary reports three shape descriptors. Rg (radius of gyration) measures how spread out the Cα atoms are about their centre of mass; compact globular proteins have small Rg, elongated or unfolded ones large. Cα contacts (<8 Å, |i−j|>4) count long-range residue pairs in spatial proximity — high for tightly packed folds, near zero for rods or random coil. The bounding-box extents give the protein's footprint along x, y, z in Å.

Accessible surface area quantifies burial. A residue with SASA near zero is packed into the hydrophobic core; one with SASA >100 Å² sits on the surface. Computed here via the Shrake–Rupley numerical algorithm with a 1.4 Å probe.

Plot images: a contact map (which residues are close in 3D, as an N×N binary image), a Ramachandran scatter (backbone torsion angles, revealing secondary-structure composition at a glance), and — for AlphaFold structures — a PAE heatmap (pairwise prediction confidence).

— Structural neighborhood —

The Foldseek 3Di string encodes local tertiary geometry as a 20-letter alphabet — one character per residue — derived from the relative positions of nearby Cα atoms. Unlike the amino-acid sequence, 3Di is a direct function of the 3D structure, so two proteins with the same fold have similar 3Di strings even at low sequence identity.

Nearest PDB neighbors are the top structural matches found by Foldseek when searching this structure against the entire Protein Data Bank. Each hit reports a TM-score (0 to 1; >0.5 almost always implies the same fold) and an E-value. These are *structural* homologs — they may share no detectable sequence similarity.

— Confidence and disorder —

For AlphaFold models, the B-factor field carries pLDDT — the model's own estimate of local accuracy on a 0–100 scale. Regions with pLDDT<50 should be treated as essentially unmodeled; they often correspond to intrinsically disordered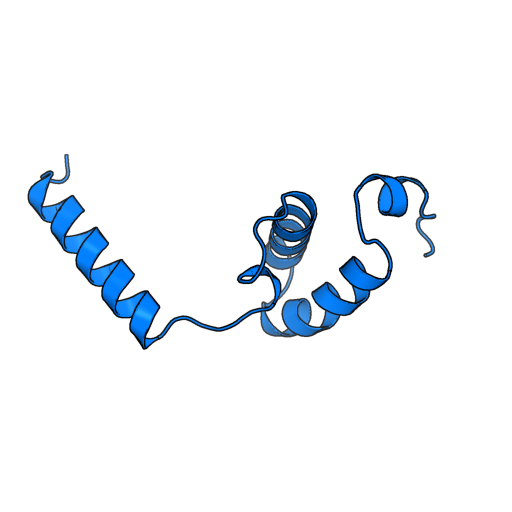 segments.

B-factor (Debye–Waller factor) reflects atomic displacement in the crystal lattice. It is an experimental observable (units Å²), not a prediction; low values mean the atom is pinned down, high values mean it moves or is heterogeneous across the crystal.

Predicted aligned error is AlphaFold's pairwise confidence. Unlike pLDDT (per-residue), PAE is per-residue-pair and captures whether two parts of the structure are correctly placed relative to each other. Units are ångströms of expected positional error.